Protein AF-A0A5J6YQ87-F1 (afdb_monomer_lite)

Structure (mmCIF, N/CA/C/O backbone):
data_AF-A0A5J6YQ87-F1
#
_entry.id   AF-A0A5J6YQ87-F1
#
loop_
_atom_site.group_PDB
_atom_site.id
_atom_site.type_symbol
_atom_site.label_atom_id
_atom_site.label_alt_id
_atom_site.label_comp_id
_atom_site.label_asym_id
_atom_site.label_entity_id
_atom_site.label_seq_id
_atom_site.pdbx_PDB_ins_code
_atom_site.Cartn_x
_atom_site.Cartn_y
_atom_site.Cartn_z
_atom_site.occupancy
_atom_site.B_iso_or_equiv
_atom_site.auth_seq_id
_atom_site.auth_comp_id
_atom_site.auth_asym_id
_atom_site.auth_atom_id
_atom_site.pdbx_PDB_model_num
ATOM 1 N N . MET A 1 1 ? 23.970 -15.218 -4.481 1.00 38.56 1 MET A N 1
ATOM 2 C CA . MET A 1 1 ? 23.798 -13.780 -4.763 1.00 38.56 1 MET A CA 1
ATOM 3 C C . MET A 1 1 ? 22.695 -13.290 -3.860 1.00 38.56 1 MET A C 1
ATOM 5 O O . MET A 1 1 ? 21.641 -13.911 -3.822 1.00 38.56 1 MET A O 1
ATOM 9 N N . SER A 1 2 ? 23.036 -12.316 -3.030 1.00 32.88 2 SER A N 1
ATOM 10 C CA . SER A 1 2 ? 22.262 -11.835 -1.893 1.00 32.88 2 SER A CA 1
ATOM 11 C C . SER A 1 2 ? 20.865 -11.403 -2.329 1.00 32.88 2 SER A C 1
ATOM 13 O O . SER A 1 2 ? 20.738 -10.634 -3.277 1.00 32.88 2 SER A O 1
ATOM 15 N N . ALA A 1 3 ? 19.836 -11.932 -1.662 1.00 47.31 3 ALA A N 1
ATOM 16 C CA . ALA A 1 3 ? 18.482 -11.406 -1.755 1.00 47.31 3 ALA A CA 1
ATOM 17 C C . ALA A 1 3 ? 18.539 -9.989 -1.185 1.00 47.31 3 ALA A C 1
ATOM 19 O O . ALA A 1 3 ? 18.652 -9.800 0.026 1.00 47.31 3 ALA A O 1
ATOM 20 N N . ASP A 1 4 ? 18.651 -9.034 -2.098 1.00 47.66 4 ASP A N 1
ATOM 21 C CA . ASP A 1 4 ? 18.902 -7.641 -1.799 1.00 47.66 4 ASP A CA 1
ATOM 22 C C . ASP A 1 4 ? 17.772 -7.072 -0.946 1.00 47.66 4 ASP A C 1
ATOM 24 O O . ASP A 1 4 ? 16.624 -7.514 -0.991 1.00 47.66 4 ASP A O 1
ATOM 28 N N . THR A 1 5 ? 18.133 -6.076 -0.160 1.00 52.09 5 THR A N 1
ATOM 29 C CA . THR A 1 5 ? 17.407 -5.528 0.987 1.00 52.09 5 THR A CA 1
ATOM 30 C C . THR A 1 5 ? 16.236 -4.629 0.549 1.00 52.09 5 THR A C 1
ATOM 32 O O . THR A 1 5 ? 15.925 -3.634 1.198 1.00 52.09 5 THR A O 1
ATOM 35 N N . GLN A 1 6 ? 15.605 -4.943 -0.586 1.00 57.91 6 GLN A N 1
ATOM 36 C CA . GLN A 1 6 ? 14.436 -4.263 -1.136 1.00 57.91 6 GLN A CA 1
ATOM 37 C C . GLN A 1 6 ? 13.194 -5.113 -0.879 1.00 57.91 6 GLN A C 1
ATOM 39 O O . GLN A 1 6 ? 13.076 -6.231 -1.383 1.00 57.91 6 GLN A O 1
ATOM 44 N N . THR A 1 7 ? 12.254 -4.569 -0.106 1.00 68.50 7 THR A N 1
ATOM 45 C CA . THR A 1 7 ? 10.919 -5.145 0.083 1.00 68.50 7 THR A CA 1
ATOM 46 C C . THR A 1 7 ? 10.314 -5.480 -1.279 1.00 68.50 7 THR A C 1
ATOM 48 O O . THR A 1 7 ? 10.206 -4.617 -2.154 1.00 68.50 7 THR A O 1
ATOM 51 N N . SER A 1 8 ? 9.943 -6.743 -1.494 1.00 87.94 8 SER A N 1
ATOM 52 C CA . SER A 1 8 ? 9.390 -7.150 -2.782 1.00 87.94 8 SER A CA 1
ATOM 53 C C . SER A 1 8 ? 8.003 -6.531 -2.992 1.00 87.94 8 SER A C 1
ATOM 55 O O . SER A 1 8 ? 7.295 -6.222 -2.031 1.00 87.94 8 SER A O 1
ATOM 57 N N . TYR A 1 9 ? 7.562 -6.408 -4.252 1.00 92.19 9 TYR A N 1
ATOM 58 C CA . TYR A 1 9 ? 6.185 -5.988 -4.567 1.00 92.19 9 TYR A CA 1
ATOM 59 C C . TYR A 1 9 ? 5.155 -6.811 -3.780 1.00 92.19 9 TYR A C 1
ATOM 61 O O . TYR A 1 9 ? 4.180 -6.273 -3.265 1.00 92.19 9 TYR A O 1
ATOM 69 N N . ARG A 1 10 ? 5.398 -8.123 -3.658 1.00 92.81 10 ARG A N 1
ATOM 70 C CA . ARG A 1 10 ? 4.510 -9.048 -2.957 1.00 92.81 10 ARG A CA 1
ATOM 71 C C . ARG A 1 10 ? 4.404 -8.719 -1.470 1.00 92.81 10 ARG A C 1
ATOM 73 O O . ARG A 1 10 ? 3.303 -8.764 -0.930 1.00 92.81 10 ARG A O 1
ATOM 80 N N . ASP A 1 11 ? 5.515 -8.374 -0.828 1.00 94.00 11 ASP A N 1
ATOM 81 C CA . ASP A 1 11 ? 5.536 -8.040 0.598 1.00 94.00 11 ASP A CA 1
ATOM 82 C C . ASP A 1 11 ? 4.841 -6.699 0.858 1.00 94.00 11 ASP A C 1
ATOM 84 O O . ASP A 1 11 ? 4.009 -6.593 1.763 1.00 94.00 11 ASP A O 1
ATOM 88 N N . ALA A 1 12 ? 5.110 -5.698 0.014 1.00 93.75 12 ALA A N 1
ATOM 89 C CA . ALA A 1 12 ? 4.442 -4.401 0.075 1.00 93.75 12 ALA A CA 1
ATOM 90 C C . ALA A 1 12 ? 2.924 -4.539 -0.143 1.00 93.75 12 ALA A C 1
ATOM 92 O O . ALA A 1 12 ? 2.128 -3.988 0.618 1.00 93.75 12 ALA A O 1
ATOM 93 N N . TYR A 1 13 ? 2.508 -5.348 -1.120 1.00 96.00 13 TYR A N 1
ATOM 94 C CA . TYR A 1 13 ? 1.097 -5.617 -1.387 1.00 96.00 13 TYR A CA 1
ATOM 95 C C . TYR A 1 13 ? 0.415 -6.376 -0.241 1.00 96.00 13 TYR A C 1
ATOM 97 O O . TYR A 1 13 ? -0.714 -6.050 0.130 1.00 96.00 13 TYR A O 1
ATOM 105 N N . ALA A 1 14 ? 1.092 -7.359 0.361 1.00 95.94 14 ALA A N 1
ATOM 106 C CA . ALA A 1 14 ? 0.564 -8.096 1.507 1.00 95.94 14 ALA A CA 1
ATOM 107 C C . ALA A 1 14 ? 0.340 -7.172 2.713 1.00 95.94 14 ALA A C 1
ATOM 109 O O . ALA A 1 14 ? -0.710 -7.235 3.357 1.00 95.94 14 ALA A O 1
ATOM 110 N N . ARG A 1 15 ? 1.293 -6.269 2.983 1.00 95.31 15 ARG A N 1
ATOM 111 C CA . ARG A 1 15 ? 1.159 -5.239 4.020 1.00 95.31 15 ARG A CA 1
ATOM 112 C C . ARG A 1 15 ? -0.024 -4.313 3.741 1.00 95.31 15 ARG A C 1
ATOM 114 O O . ARG A 1 15 ? -0.851 -4.127 4.629 1.00 95.31 15 ARG A O 1
ATOM 121 N N . LEU A 1 16 ? -0.140 -3.797 2.516 1.00 96.06 16 LEU A N 1
ATOM 122 C CA . LEU A 1 16 ? -1.248 -2.929 2.111 1.00 96.06 16 LEU A CA 1
ATOM 123 C C . LEU A 1 16 ? -2.611 -3.625 2.267 1.00 96.06 16 LEU A C 1
ATOM 125 O O . LEU A 1 16 ? -3.540 -3.045 2.819 1.00 96.06 16 LEU A O 1
ATOM 129 N N . SER A 1 17 ? -2.708 -4.887 1.842 1.00 96.12 17 SER A N 1
ATOM 130 C CA . SER A 1 17 ? -3.942 -5.683 1.920 1.00 96.12 17 SER A CA 1
ATOM 131 C C . SER A 1 17 ? -4.379 -5.932 3.364 1.00 96.12 17 SER A C 1
ATOM 133 O O . SER A 1 17 ? -5.562 -5.847 3.678 1.00 96.12 17 SER A O 1
ATOM 135 N N . ARG A 1 18 ? -3.422 -6.199 4.264 1.00 95.38 18 ARG A N 1
ATOM 136 C CA . ARG A 1 18 ? -3.689 -6.347 5.701 1.00 95.38 18 ARG A CA 1
ATOM 137 C C . ARG A 1 18 ? -4.257 -5.060 6.300 1.00 95.38 18 ARG A C 1
ATOM 139 O O . ARG A 1 18 ? -5.228 -5.126 7.043 1.00 95.38 18 ARG A O 1
ATOM 146 N N . ILE A 1 19 ? -3.661 -3.912 5.973 1.00 94.62 19 ILE A N 1
ATOM 147 C CA . ILE A 1 19 ? -4.114 -2.613 6.485 1.00 94.62 19 ILE A CA 1
ATOM 148 C C . ILE A 1 19 ? -5.520 -2.295 5.974 1.00 94.62 19 ILE A C 1
ATOM 150 O O . ILE A 1 19 ? -6.366 -1.874 6.754 1.00 94.62 19 ILE A O 1
ATOM 154 N N . ALA A 1 20 ? -5.790 -2.537 4.688 1.00 93.62 20 ALA A N 1
ATOM 155 C CA . ALA A 1 20 ? -7.125 -2.357 4.124 1.00 93.62 20 ALA A CA 1
ATOM 156 C C . ALA A 1 20 ? -8.167 -3.208 4.864 1.00 93.62 20 ALA A C 1
ATOM 158 O O . ALA A 1 20 ? -9.176 -2.671 5.309 1.00 93.62 20 ALA A O 1
ATOM 159 N N . ALA A 1 21 ? -7.876 -4.494 5.091 1.00 93.56 21 ALA A N 1
ATOM 160 C CA . ALA A 1 21 ? -8.763 -5.379 5.842 1.00 93.56 21 ALA A CA 1
ATOM 161 C C . AL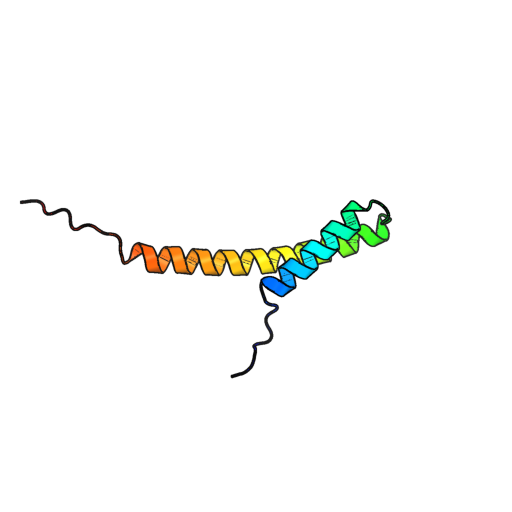A A 1 21 ? -9.004 -4.887 7.281 1.00 93.56 21 ALA A C 1
ATOM 163 O O . ALA A 1 21 ? -10.121 -4.979 7.778 1.00 93.56 21 ALA A O 1
ATOM 164 N N . GLU A 1 22 ? -7.980 -4.345 7.946 1.00 91.00 22 GLU A N 1
ATOM 165 C CA . GLU A 1 22 ? -8.102 -3.780 9.296 1.00 91.00 22 GLU A CA 1
ATOM 166 C C . GLU A 1 22 ? -8.973 -2.515 9.311 1.00 91.00 22 GLU A C 1
ATOM 168 O O . GLU A 1 22 ? -9.852 -2.387 10.161 1.00 91.00 22 GLU A O 1
ATOM 173 N N . LEU A 1 23 ? -8.795 -1.613 8.344 1.00 89.19 23 LEU A N 1
ATOM 174 C CA . LEU A 1 23 ? -9.599 -0.393 8.222 1.00 89.19 23 LEU A CA 1
ATOM 175 C C . LEU A 1 23 ? -11.057 -0.686 7.835 1.0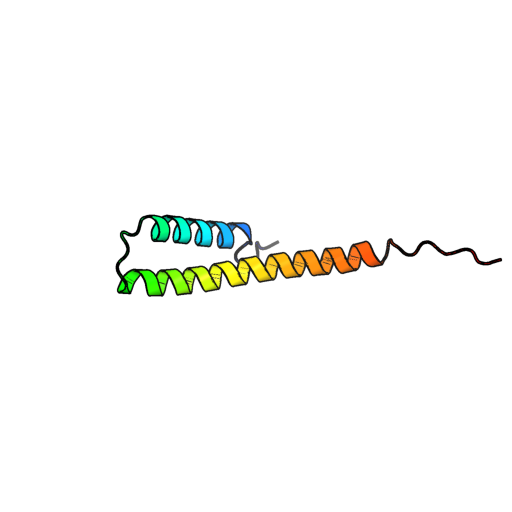0 89.19 23 LEU A C 1
ATOM 177 O O . LEU A 1 23 ? -11.963 -0.010 8.317 1.00 89.19 23 LEU A O 1
ATOM 181 N N . GLU A 1 24 ? -11.296 -1.708 7.011 1.00 90.56 24 GLU A N 1
ATOM 182 C CA . GLU A 1 24 ? -12.639 -2.141 6.600 1.00 90.56 24 GLU A CA 1
ATOM 183 C C . GLU A 1 24 ? -13.480 -2.683 7.760 1.00 90.56 24 GLU A C 1
ATOM 185 O O . GLU A 1 24 ? -14.708 -2.611 7.698 1.00 90.56 24 GLU A O 1
ATOM 190 N N . THR A 1 25 ? -12.853 -3.168 8.840 1.00 88.88 25 THR A N 1
ATOM 191 C CA . THR A 1 25 ? -13.593 -3.559 10.053 1.00 88.88 25 THR A CA 1
ATOM 192 C C . THR A 1 25 ? -14.337 -2.380 10.685 1.00 88.88 25 THR A C 1
ATOM 194 O O . THR A 1 25 ? -15.351 -2.580 11.348 1.00 88.88 25 THR A O 1
ATOM 197 N N . GLY A 1 26 ? -13.846 -1.149 10.487 1.00 81.25 26 GLY A N 1
ATOM 198 C CA . GLY A 1 26 ? -14.397 0.056 11.106 1.00 81.25 26 GLY A CA 1
ATOM 199 C C . GLY A 1 26 ? -14.199 0.137 12.625 1.00 81.25 26 GLY A C 1
ATOM 200 O O . GLY A 1 26 ? -14.751 1.036 13.255 1.00 81.25 26 GLY A O 1
ATOM 201 N N . GLU A 1 27 ? -13.426 -0.777 13.222 1.00 82.00 27 GLU A N 1
ATOM 202 C CA . GLU A 1 27 ? -13.201 -0.851 14.674 1.00 82.00 27 GLU A CA 1
ATOM 203 C C . GLU A 1 27 ? -11.988 -0.026 15.145 1.00 82.00 27 GLU A C 1
ATOM 205 O O . GLU A 1 27 ? -11.766 0.126 16.347 1.00 82.00 27 GLU A O 1
ATOM 210 N N . ALA A 1 28 ? -11.188 0.510 14.218 1.00 79.81 28 ALA A N 1
ATOM 211 C CA . ALA A 1 28 ? -10.030 1.338 14.540 1.00 79.81 28 ALA A CA 1
ATOM 212 C C . ALA A 1 28 ? -10.452 2.771 14.916 1.00 79.81 28 ALA A C 1
ATOM 214 O O . ALA A 1 28 ? -11.158 3.443 14.163 1.00 79.81 28 ALA A O 1
ATOM 215 N N . ASP A 1 29 ? -9.987 3.255 16.071 1.00 86.19 29 ASP A N 1
ATOM 216 C CA . ASP A 1 29 ? -10.128 4.657 16.463 1.00 86.19 29 ASP A CA 1
ATOM 217 C C . ASP A 1 29 ? -9.211 5.577 15.635 1.00 86.19 29 ASP A C 1
ATOM 219 O O . ASP A 1 29 ? -8.292 5.132 14.945 1.00 86.19 29 ASP A O 1
ATOM 223 N N . LEU A 1 30 ? -9.474 6.887 15.678 1.00 81.19 30 LEU A N 1
ATOM 224 C CA . LEU A 1 30 ? -8.760 7.872 14.857 1.00 81.19 30 LEU A CA 1
ATOM 225 C C . LEU A 1 30 ? -7.237 7.828 15.082 1.00 81.19 30 LEU A C 1
ATOM 227 O O . LEU A 1 30 ? -6.463 7.943 14.129 1.00 81.19 30 LEU A O 1
ATOM 231 N N . ASP A 1 31 ? -6.825 7.618 16.333 1.00 89.19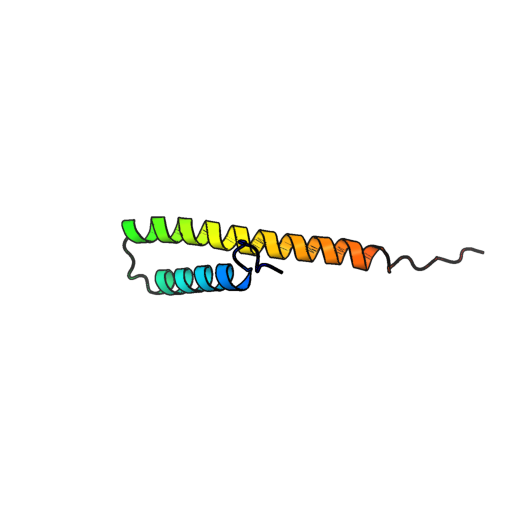 31 ASP A N 1
ATOM 232 C CA . ASP A 1 31 ? -5.422 7.574 16.744 1.00 89.19 31 ASP A CA 1
ATOM 233 C C . ASP A 1 31 ? -4.694 6.347 16.180 1.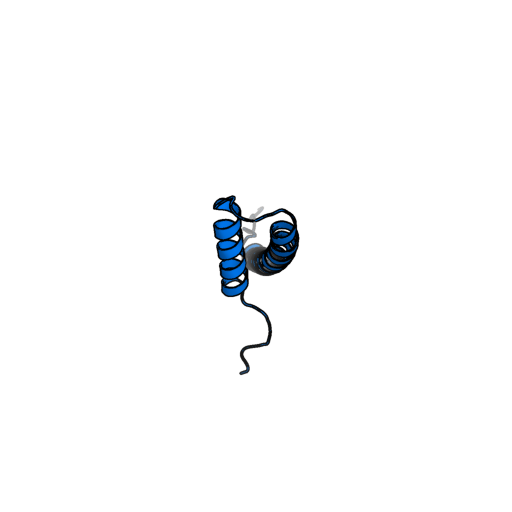00 89.19 31 ASP A C 1
ATOM 235 O O . ASP A 1 31 ? -3.500 6.417 15.892 1.00 89.19 31 ASP A O 1
ATOM 239 N N . ARG A 1 32 ? -5.407 5.236 15.955 1.00 85.88 32 ARG A N 1
ATOM 240 C CA . ARG A 1 32 ? -4.883 4.036 15.292 1.00 85.88 32 ARG A CA 1
ATOM 241 C C . ARG A 1 32 ? -4.984 4.101 13.767 1.00 85.88 32 ARG A C 1
ATOM 243 O O . ARG A 1 32 ? -4.126 3.548 13.080 1.00 85.88 32 ARG A O 1
ATOM 250 N N . VAL A 1 33 ? -5.988 4.788 13.223 1.00 90.50 33 VAL A N 1
ATOM 251 C CA . VAL A 1 33 ? -6.180 4.940 11.768 1.00 90.50 33 VAL A CA 1
ATOM 252 C C . VAL A 1 33 ? -5.061 5.758 11.125 1.00 90.50 33 VAL A C 1
ATOM 254 O O . VAL A 1 33 ? -4.599 5.403 10.041 1.00 90.50 33 VAL A O 1
ATOM 257 N N . LEU A 1 34 ? -4.604 6.837 11.768 1.00 91.81 34 LEU A N 1
ATOM 258 C CA . LEU A 1 34 ? -3.573 7.710 11.194 1.00 91.81 34 LEU A CA 1
ATOM 259 C C . LEU A 1 34 ? -2.242 6.973 10.922 1.00 91.81 34 LEU A C 1
ATOM 261 O O . LEU A 1 34 ? -1.786 7.013 9.776 1.00 91.81 34 LEU A O 1
ATOM 265 N N . PRO A 1 35 ? -1.659 6.224 11.881 1.00 93.94 35 PRO A N 1
ATOM 266 C CA . PRO A 1 35 ? -0.479 5.398 11.622 1.00 93.94 35 PRO A CA 1
ATOM 267 C C . PRO A 1 35 ? -0.695 4.346 10.528 1.00 93.94 35 PRO A C 1
ATOM 269 O O . PRO A 1 35 ? 0.182 4.131 9.693 1.00 93.94 35 PRO A O 1
ATOM 272 N N . LEU A 1 36 ? -1.872 3.708 10.494 1.00 93.38 36 LEU A N 1
ATOM 273 C CA . LEU A 1 36 ? -2.205 2.723 9.460 1.00 93.38 36 LEU A CA 1
ATOM 274 C C . LEU A 1 36 ? -2.230 3.355 8.062 1.00 93.38 36 LEU A C 1
ATOM 276 O O . LEU A 1 36 ? -1.761 2.745 7.102 1.00 93.38 36 LEU A O 1
ATOM 280 N N . LEU A 1 37 ? -2.731 4.586 7.931 1.00 93.31 37 LEU A N 1
ATOM 281 C CA . LEU A 1 37 ? -2.732 5.318 6.662 1.00 93.31 37 LEU A CA 1
ATOM 282 C C . LEU A 1 37 ? -1.322 5.689 6.196 1.00 93.31 37 LEU A C 1
ATOM 284 O O . LEU A 1 37 ? -1.039 5.614 4.998 1.00 93.31 37 LEU A O 1
ATOM 288 N N . GLU A 1 38 ? -0.435 6.073 7.113 1.00 95.31 38 GLU A N 1
ATOM 289 C CA . GLU A 1 38 ? 0.971 6.335 6.793 1.00 95.31 38 GLU A CA 1
ATOM 290 C C . GLU A 1 38 ? 1.667 5.057 6.309 1.00 95.31 38 GLU A C 1
ATOM 292 O O . GLU A 1 38 ? 2.260 5.052 5.227 1.00 95.31 38 GLU A O 1
ATOM 297 N N . GLU A 1 39 ? 1.489 3.944 7.029 1.00 94.81 39 GLU A N 1
ATOM 298 C CA . GLU A 1 39 ? 2.027 2.636 6.636 1.00 94.81 39 GLU A CA 1
ATOM 299 C C . GLU A 1 39 ? 1.467 2.183 5.272 1.00 94.81 39 GLU A C 1
ATOM 301 O O . GLU A 1 39 ? 2.204 1.684 4.414 1.00 94.81 39 GLU A O 1
ATOM 306 N N . ALA A 1 40 ? 0.172 2.401 5.022 1.00 95.88 40 ALA A N 1
ATOM 307 C CA . ALA A 1 40 ? -0.462 2.086 3.745 1.00 95.88 40 ALA A CA 1
ATOM 308 C C . ALA A 1 40 ? 0.107 2.933 2.600 1.00 95.88 40 ALA A C 1
ATOM 310 O O . ALA A 1 40 ? 0.349 2.414 1.508 1.00 95.88 40 ALA A O 1
ATOM 311 N N . ARG A 1 41 ? 0.360 4.225 2.837 1.00 96.69 41 ARG A N 1
ATOM 312 C CA . ARG A 1 41 ? 0.950 5.127 1.840 1.00 96.69 41 ARG A CA 1
ATOM 313 C C . ARG A 1 41 ? 2.350 4.673 1.436 1.00 96.69 41 ARG A C 1
ATOM 315 O O . ARG A 1 41 ? 2.665 4.684 0.245 1.00 96.69 41 ARG A O 1
ATOM 322 N N . GLU A 1 42 ? 3.172 4.262 2.395 1.00 96.12 42 GLU A N 1
ATOM 323 C CA . GLU A 1 42 ? 4.515 3.738 2.127 1.00 96.12 42 GLU A CA 1
ATOM 324 C C . GLU A 1 42 ? 4.470 2.419 1.350 1.00 96.12 42 GLU A C 1
ATOM 326 O O . GLU A 1 42 ? 5.169 2.264 0.344 1.00 96.12 42 GLU A O 1
ATOM 331 N N . ALA A 1 43 ? 3.610 1.486 1.769 1.00 95.56 43 ALA A N 1
ATOM 332 C CA . ALA A 1 43 ? 3.423 0.214 1.079 1.00 95.56 43 ALA A CA 1
ATOM 333 C C . ALA A 1 43 ? 2.928 0.417 -0.365 1.00 95.56 43 ALA A C 1
ATOM 335 O O . ALA A 1 43 ? 3.408 -0.231 -1.299 1.00 95.56 43 ALA A O 1
ATOM 336 N N . TYR A 1 44 ? 2.011 1.364 -0.574 1.00 96.50 44 TYR A N 1
ATOM 337 C CA . TYR A 1 44 ? 1.521 1.724 -1.900 1.00 96.50 44 TYR A CA 1
ATOM 338 C C . TYR A 1 44 ? 2.612 2.347 -2.778 1.00 96.50 44 TYR A C 1
ATOM 340 O O . TYR A 1 44 ? 2.724 1.987 -3.949 1.00 96.50 44 TYR A O 1
ATOM 348 N N . ALA A 1 45 ? 3.439 3.245 -2.232 1.00 96.12 45 ALA A N 1
ATOM 349 C CA . ALA A 1 45 ? 4.538 3.856 -2.977 1.00 96.12 45 ALA A CA 1
ATOM 350 C C . ALA A 1 45 ? 5.513 2.794 -3.514 1.00 96.12 45 ALA A C 1
ATOM 352 O O . ALA A 1 45 ? 5.853 2.825 -4.696 1.00 96.12 45 ALA A O 1
ATOM 353 N N . GLN A 1 46 ? 5.861 1.805 -2.685 1.00 94.88 46 GLN A N 1
ATOM 354 C CA . GLN A 1 46 ? 6.700 0.671 -3.088 1.00 94.88 46 GLN A CA 1
ATOM 355 C C . GLN A 1 46 ? 6.027 -0.175 -4.177 1.00 94.88 46 GLN A C 1
ATOM 357 O O . GLN A 1 46 ? 6.656 -0.539 -5.170 1.00 94.88 46 GLN A O 1
ATOM 362 N N . CYS A 1 47 ? 4.728 -0.459 -4.038 1.00 95.62 47 CYS A N 1
ATOM 363 C CA . CYS A 1 47 ? 3.980 -1.169 -5.076 1.00 95.62 47 CYS A CA 1
ATOM 364 C C . CYS A 1 47 ? 4.010 -0.412 -6.410 1.00 95.62 47 CYS A C 1
ATOM 366 O O . CYS A 1 47 ? 4.242 -1.013 -7.462 1.00 95.62 47 CYS A O 1
ATOM 368 N N . ARG A 1 48 ? 3.788 0.906 -6.362 1.00 96.19 48 ARG A N 1
ATOM 369 C CA . ARG A 1 48 ? 3.760 1.774 -7.539 1.00 96.19 48 ARG A CA 1
ATOM 370 C C . ARG A 1 48 ? 5.114 1.812 -8.239 1.00 96.19 48 ARG A C 1
ATOM 372 O O . ARG A 1 48 ? 5.153 1.601 -9.444 1.00 96.19 48 ARG A O 1
ATOM 379 N N . GLU A 1 49 ? 6.199 1.999 -7.496 1.00 95.50 49 GLU A N 1
ATOM 380 C CA . GLU A 1 49 ? 7.562 2.031 -8.041 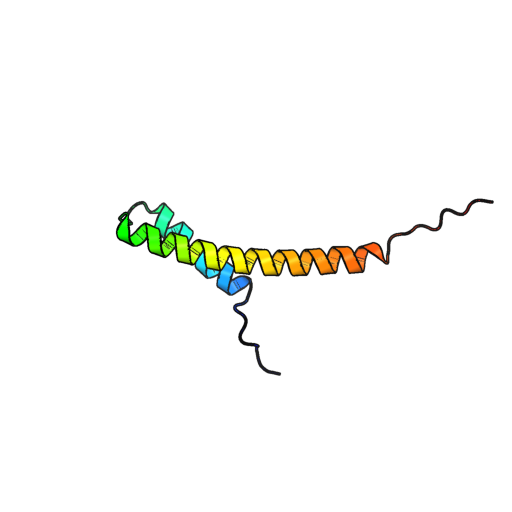1.00 95.50 49 GLU A CA 1
ATOM 381 C C . GLU A 1 49 ? 7.897 0.747 -8.812 1.00 95.50 49 GLU A C 1
ATOM 383 O O . GLU A 1 49 ? 8.403 0.788 -9.934 1.00 95.50 49 GLU A O 1
ATOM 388 N N . ARG A 1 50 ? 7.542 -0.419 -8.258 1.00 93.00 50 ARG A N 1
ATOM 389 C CA . ARG A 1 50 ? 7.782 -1.707 -8.924 1.00 93.00 50 ARG A CA 1
ATOM 390 C C . ARG A 1 50 ? 6.957 -1.858 -10.202 1.00 93.00 50 ARG A C 1
ATOM 392 O O . ARG A 1 50 ? 7.468 -2.380 -11.190 1.00 93.00 50 ARG A O 1
ATOM 399 N N . ILE A 1 51 ? 5.708 -1.391 -10.205 1.00 94.19 51 ILE A N 1
ATOM 400 C CA . ILE A 1 51 ? 4.858 -1.385 -11.405 1.00 94.19 51 ILE A CA 1
ATOM 401 C C . ILE A 1 51 ? 5.424 -0.433 -12.463 1.00 94.19 51 ILE A C 1
ATOM 403 O O . ILE A 1 51 ? 5.446 -0.777 -13.642 1.00 94.19 51 ILE A O 1
ATOM 407 N N . GLU A 1 52 ? 5.886 0.749 -12.062 1.00 94.69 52 GLU A N 1
ATOM 408 C CA . GLU A 1 52 ? 6.501 1.730 -12.960 1.00 94.69 52 GLU A CA 1
ATOM 409 C C . GLU A 1 52 ? 7.780 1.178 -13.598 1.00 94.69 52 GLU A C 1
ATOM 411 O O . GLU A 1 52 ? 7.943 1.293 -14.811 1.00 94.69 52 GLU A O 1
ATOM 416 N N . ALA A 1 53 ? 8.620 0.479 -12.832 1.00 91.88 53 ALA A N 1
ATOM 417 C CA . ALA A 1 53 ? 9.795 -0.205 -13.365 1.00 91.88 53 ALA A CA 1
ATOM 418 C C . ALA A 1 53 ? 9.423 -1.262 -14.422 1.00 91.88 53 ALA A C 1
ATOM 420 O O . ALA A 1 53 ? 10.036 -1.314 -15.485 1.00 91.88 53 ALA A O 1
ATOM 421 N N . VAL A 1 54 ? 8.383 -2.068 -14.175 1.00 92.69 54 VAL A N 1
ATOM 422 C CA . VAL A 1 54 ? 7.892 -3.050 -15.161 1.00 92.69 54 VAL A CA 1
ATOM 423 C C . VAL A 1 54 ? 7.346 -2.357 -16.410 1.00 92.69 54 VAL A C 1
ATOM 425 O O . VAL A 1 54 ? 7.650 -2.776 -17.523 1.00 92.69 54 VAL A O 1
ATOM 428 N N . ARG A 1 55 ? 6.570 -1.279 -16.247 1.00 92.19 55 ARG A N 1
ATOM 429 C CA . ARG A 1 55 ? 6.051 -0.490 -17.376 1.00 92.19 55 ARG A CA 1
ATOM 430 C C . ARG A 1 55 ? 7.176 0.091 -18.226 1.00 92.19 55 ARG A C 1
ATOM 432 O O . ARG A 1 55 ? 7.062 0.060 -19.444 1.00 92.19 55 ARG A O 1
ATOM 439 N N . ALA A 1 56 ? 8.244 0.587 -17.603 1.00 91.50 56 ALA A N 1
ATOM 440 C CA . ALA A 1 56 ? 9.403 1.121 -18.310 1.00 91.50 56 ALA A CA 1
ATOM 441 C C . ALA A 1 56 ? 10.121 0.043 -19.136 1.00 91.50 56 ALA A C 1
ATOM 443 O O . ALA A 1 56 ? 10.458 0.294 -20.289 1.00 91.50 56 ALA A O 1
ATOM 444 N N . VAL A 1 57 ? 10.293 -1.164 -18.584 1.00 91.94 57 VAL A N 1
ATOM 445 C CA . VAL A 1 57 ? 10.877 -2.299 -19.320 1.00 91.94 57 VAL A CA 1
ATOM 446 C C . VAL A 1 57 ? 10.001 -2.687 -20.505 1.00 91.94 57 VAL A C 1
ATOM 448 O O . VAL A 1 57 ? 10.501 -2.791 -21.615 1.00 91.94 57 VAL A O 1
ATOM 451 N N . LEU A 1 58 ? 8.691 -2.844 -20.297 1.00 89.38 58 LEU A N 1
ATOM 452 C CA . LEU A 1 58 ? 7.776 -3.210 -21.381 1.00 89.38 58 LEU A CA 1
ATOM 453 C C . LEU A 1 58 ? 7.724 -2.140 -22.474 1.00 89.38 58 LEU A C 1
ATOM 455 O O . LEU A 1 58 ? 7.689 -2.484 -23.647 1.00 89.38 58 LEU A O 1
ATOM 459 N N . ALA A 1 59 ? 7.753 -0.858 -22.108 1.00 89.00 59 ALA A N 1
ATOM 460 C CA . ALA A 1 59 ? 7.806 0.229 -23.078 1.00 89.00 59 ALA A CA 1
ATOM 461 C C . ALA A 1 59 ? 9.124 0.249 -23.871 1.00 89.00 59 ALA A C 1
ATOM 463 O O . ALA A 1 59 ? 9.103 0.620 -25.036 1.00 89.00 59 ALA A O 1
ATOM 464 N N . GLY A 1 60 ? 10.248 -0.147 -23.263 1.00 78.94 60 GLY A N 1
ATOM 465 C CA . GLY A 1 60 ? 11.544 -0.245 -23.939 1.00 78.94 60 GLY A CA 1
ATOM 466 C C . GLY A 1 60 ? 11.670 -1.478 -24.840 1.00 78.94 60 GLY A C 1
ATOM 467 O O . GLY A 1 60 ? 11.994 -1.337 -26.012 1.00 78.94 60 GLY A O 1
ATOM 468 N N . ASP A 1 61 ? 11.362 -2.669 -24.320 1.00 60.16 61 ASP A N 1
ATOM 469 C CA . ASP A 1 61 ? 11.503 -3.946 -25.044 1.00 60.16 61 ASP A CA 1
ATOM 470 C C . ASP A 1 61 ? 10.498 -4.098 -26.194 1.00 60.16 61 ASP A C 1
ATOM 472 O O . ASP A 1 61 ? 10.783 -4.763 -27.186 1.00 60.16 61 ASP A O 1
ATOM 476 N N . TRP A 1 62 ? 9.301 -3.515 -26.075 1.00 58.22 62 TRP A N 1
ATOM 477 C CA . TRP A 1 62 ? 8.266 -3.641 -27.108 1.00 58.22 62 TRP A CA 1
ATOM 478 C C . TRP A 1 62 ? 8.314 -2.511 -28.139 1.00 58.22 62 TRP A C 1
ATOM 480 O O . TRP A 1 62 ? 7.737 -2.665 -29.212 1.00 58.22 62 TRP A O 1
ATOM 490 N N . ALA A 1 63 ? 8.999 -1.400 -27.847 1.00 55.97 63 ALA A N 1
ATOM 491 C CA . ALA A 1 63 ? 9.227 -0.336 -28.824 1.00 55.97 63 ALA A CA 1
ATOM 492 C C . ALA A 1 63 ? 10.309 -0.705 -29.854 1.00 55.97 63 ALA A C 1
ATOM 494 O O . ALA A 1 63 ? 10.221 -0.258 -30.990 1.00 55.97 63 ALA A O 1
ATOM 495 N N . ASP A 1 64 ? 11.278 -1.555 -29.497 1.00 57.41 64 ASP A N 1
ATOM 496 C CA . ASP A 1 64 ? 12.337 -2.020 -30.415 1.00 57.41 64 ASP A CA 1
ATOM 497 C C . ASP A 1 64 ? 11.855 -3.115 -31.396 1.00 57.41 64 ASP A C 1
ATOM 499 O O . ASP A 1 64 ? 12.498 -3.401 -32.399 1.00 57.41 64 ASP A O 1
ATOM 503 N N . GLY A 1 65 ? 10.695 -3.735 -31.137 1.00 56.62 65 GLY A N 1
ATOM 504 C CA . GLY A 1 65 ? 10.138 -4.828 -31.949 1.00 56.62 65 GLY A CA 1
ATOM 505 C C . GLY A 1 65 ? 9.004 -4.430 -32.899 1.00 56.62 65 GLY A C 1
ATOM 506 O O . GLY A 1 65 ? 8.304 -5.315 -33.393 1.00 56.62 65 GLY A O 1
ATOM 507 N N . GLY A 1 66 ? 8.759 -3.131 -33.099 1.00 54.31 66 GLY A N 1
ATOM 508 C CA . GLY A 1 66 ? 7.511 -2.627 -33.675 1.00 54.31 66 GLY A CA 1
ATOM 509 C C . GLY A 1 66 ? 7.650 -1.425 -34.603 1.00 54.31 66 GLY A C 1
ATOM 510 O O . GLY A 1 66 ? 6.825 -0.523 -34.517 1.00 54.31 66 GLY A O 1
ATOM 511 N N . GLU A 1 67 ? 8.630 -1.417 -35.502 1.00 58.00 67 GLU A N 1
ATOM 512 C CA . GLU A 1 67 ? 8.506 -0.655 -36.750 1.00 58.00 67 GLU A CA 1
ATOM 513 C C . GLU A 1 67 ? 8.320 -1.666 -37.892 1.00 58.00 67 GLU A C 1
ATOM 515 O O . GLU A 1 67 ? 9.267 -2.377 -38.232 1.00 58.00 67 GLU A O 1
ATOM 520 N N . PRO A 1 68 ? 7.110 -1.825 -38.467 1.00 53.78 68 PRO A N 1
ATOM 521 C CA . P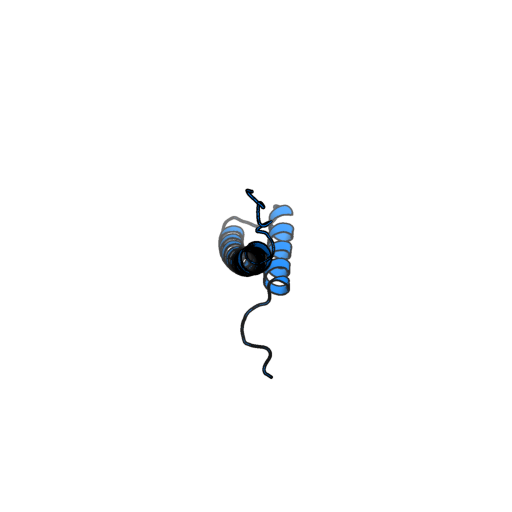RO A 1 68 ? 7.026 -2.387 -39.801 1.00 53.78 68 PRO A CA 1
ATOM 522 C C . PRO A 1 68 ? 7.705 -1.378 -40.727 1.00 53.78 68 PRO A C 1
ATOM 524 O O . PRO A 1 68 ? 7.265 -0.233 -40.813 1.00 53.78 68 PRO A O 1
ATOM 527 N N . GLU A 1 69 ? 8.796 -1.790 -41.369 1.00 57.88 69 GLU A N 1
ATOM 528 C CA . GLU A 1 69 ? 9.344 -1.084 -42.523 1.00 57.88 69 GLU A CA 1
ATOM 529 C C . GLU A 1 69 ? 8.195 -0.935 -43.533 1.00 57.88 69 GLU A C 1
ATOM 531 O O . GLU A 1 69 ? 7.750 -1.908 -44.144 1.00 57.88 69 GLU A O 1
ATOM 536 N N . GLU A 1 70 ? 7.629 0.268 -43.630 1.00 54.00 70 GLU A N 1
ATOM 537 C CA . GLU A 1 70 ? 6.767 0.625 -44.747 1.00 54.00 70 GLU A CA 1
ATOM 538 C C . GLU A 1 70 ? 7.686 0.723 -45.968 1.00 54.00 70 GLU A C 1
ATOM 540 O O . GLU A 1 70 ? 8.375 1.720 -46.177 1.00 54.00 70 GLU A O 1
ATOM 545 N N . ASP A 1 71 ? 7.752 -0.379 -46.719 1.00 59.72 71 ASP A N 1
ATOM 546 C CA . ASP A 1 71 ? 8.244 -0.420 -48.092 1.00 59.72 71 ASP A CA 1
ATOM 547 C C . ASP A 1 71 ? 7.493 0.654 -48.906 1.00 59.72 71 ASP A C 1
ATOM 549 O O . ASP A 1 71 ? 6.332 0.464 -49.279 1.00 59.72 71 ASP A O 1
ATOM 553 N N . GLU A 1 72 ? 8.145 1.783 -49.187 1.00 56.59 72 GLU A N 1
ATOM 554 C CA . GLU A 1 72 ? 7.719 2.725 -50.226 1.00 56.59 72 GLU A CA 1
ATOM 555 C C . GLU A 1 72 ? 8.666 2.609 -51.437 1.00 56.59 72 GLU A C 1
ATOM 557 O O . GLU A 1 72 ? 9.889 2.690 -51.299 1.00 56.59 72 GLU A O 1
ATOM 562 N N . GLU A 1 73 ? 8.052 2.351 -52.600 1.00 58.69 73 GLU A N 1
ATOM 563 C CA . GLU A 1 73 ? 8.624 1.996 -53.917 1.00 58.69 73 GLU A CA 1
ATOM 564 C C . GLU A 1 73 ? 9.703 2.934 -54.492 1.00 58.69 73 GLU A C 1
ATOM 566 O O . GLU A 1 73 ? 9.585 4.176 -54.374 1.00 58.69 73 GLU A O 1
#

Foldseek 3Di:
DDPDPQQDLVNLVVLLVVLVVVVVVVPDDPVRNVVSVVSNVVSVVSNVVVVVVVVVVCCVVVVVVDDDPPDDD

Sequence (73 aa):
MSADTQTSYRDAYARLSRIAAELETGEADLDRVLPLLEEAREAYAQCRERIEAVRAVLAGDWADGGEPEEDEE

Radius of gyration: 20.12 Å; chains: 1; bounding box: 38×22×71 Å

Secondary structure (DSSP, 8-state):
----SPPPHHHHHHHHHHHHHHHHT----HHHHHHHHHHHHHHHHHHHHHHHHHHHHHHHHHHTT--------

pLDDT: mean 81.65, std 17.69, range [32.88, 96.69]